Protein 6MYE (pdb70)

Structure (mmCIF, N/CA/C/O backbone):
data_6MYE
#
_entry.id   6MYE
#
_cell.length_a   67.890
_cell.length_b   67.890
_cell.length_c   44.150
_cell.angle_alpha   90.00
_cell.angle_beta   90.00
_cell.angle_gamma   90.00
#
_symmetry.space_group_name_H-M   'P 43 21 2'
#
loop_
_entity.id
_entity.type
_entity.pdbx_description
1 polymer 'Protein scribble homolog'
2 polymer 'Rho guanine nucleotide exchange factor 26, peptide'
3 non-polymer 'FORMIC ACID'
4 water water
#
loop_
_atom_site.group_PDB
_atom_site.id
_atom_site.type_symbol
_atom_site.label_atom_id
_atom_site.label_alt_id
_atom_site.label_comp_id
_atom_site.label_asym_id
_atom_site.label_entity_id
_atom_site.label_seq_id
_atom_site.pdbx_PDB_ins_code
_atom_site.Cartn_x
_atom_site.Cartn_y
_atom_site.Cartn_z
_atom_site.occupancy
_atom_site.B_iso_or_equiv
_atom_site.auth_seq_id
_atom_site.auth_comp_id
_atom_site.auth_asym_id
_atom_site.auth_atom_id
_atom_site.pdbx_PDB_model_num
ATOM 1 N N . MET A 1 3 ? 11.103 28.053 1.488 1.00 40.60 723 MET A N 1
ATOM 2 C CA . MET A 1 3 ? 9.760 28.457 1.890 1.00 37.49 723 MET A CA 1
ATOM 3 C C . MET A 1 3 ? 8.776 28.393 0.729 1.00 30.59 723 MET A C 1
ATOM 4 O O . MET A 1 3 ? 9.170 28.414 -0.439 1.00 26.50 723 MET A O 1
ATOM 9 N N . GLY A 1 4 ? 7.495 28.326 1.066 1.00 29.44 724 GLY A N 1
ATOM 10 C CA . GLY A 1 4 ? 6.470 28.199 0.052 1.00 23.48 724 GLY A CA 1
ATOM 11 C C . GLY A 1 4 ? 5.110 28.013 0.680 1.00 23.37 724 GLY A C 1
ATOM 12 O O . GLY A 1 4 ? 4.906 28.306 1.859 1.00 26.23 724 GLY A O 1
ATOM 13 N N . GLU A 1 5 ? 4.174 27.519 -0.126 1.00 21.16 725 GLU A N 1
ATOM 14 C CA . GLU A 1 5 ? 2.801 27.343 0.320 1.00 22.28 725 GLU A CA 1
ATOM 15 C C . GLU A 1 5 ? 2.199 26.151 -0.404 1.00 16.68 725 GLU A C 1
ATOM 16 O O . GLU A 1 5 ? 2.571 25.845 -1.537 1.00 16.16 725 GLU A O 1
ATOM 22 N N A GLU A 1 6 ? 1.244 25.507 0.254 0.55 16.69 726 GLU A N 1
ATOM 23 N N B GLU A 1 6 ? 1.264 25.477 0.262 0.45 16.72 726 GLU A N 1
ATOM 24 C CA A GLU A 1 6 ? 0.459 24.441 -0.341 0.55 15.27 726 GLU A CA 1
ATOM 25 C CA B GLU A 1 6 ? 0.475 24.427 -0.364 0.45 15.35 726 GLU A CA 1
ATOM 26 C C A GLU A 1 6 ? -0.864 25.021 -0.820 0.55 14.37 726 GLU A C 1
ATOM 27 C C B GLU A 1 6 ? -0.851 25.016 -0.823 0.45 14.37 726 GLU A C 1
ATOM 28 O O A GLU A 1 6 ? -1.471 25.849 -0.135 0.55 16.76 726 GLU A O 1
ATOM 29 O O B GLU A 1 6 ? -1.446 25.846 -0.130 0.45 16.14 726 GLU A O 1
ATOM 40 N N . LEU A 1 7 ? -1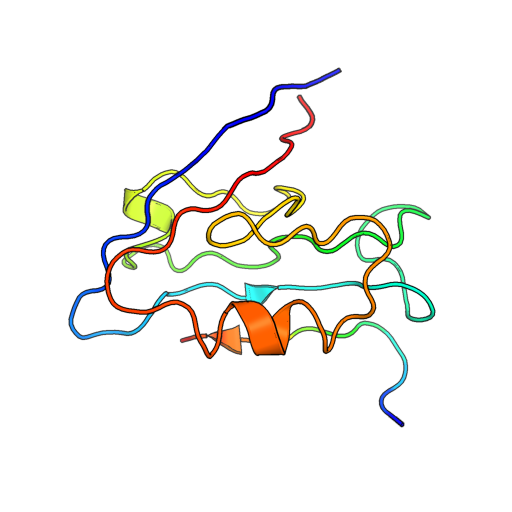.297 24.603 -2.003 1.00 13.21 727 LEU A N 1
ATOM 41 C CA . LEU A 1 7 ? -2.575 25.026 -2.550 1.00 12.88 727 LEU A CA 1
ATOM 42 C C . LEU A 1 7 ? -3.259 23.789 -3.092 1.00 12.14 727 LEU A C 1
ATOM 43 O O . LEU A 1 7 ? -2.599 22.883 -3.610 1.00 12.08 727 LEU A O 1
ATOM 48 N N . THR A 1 8 ? -4.579 23.744 -2.98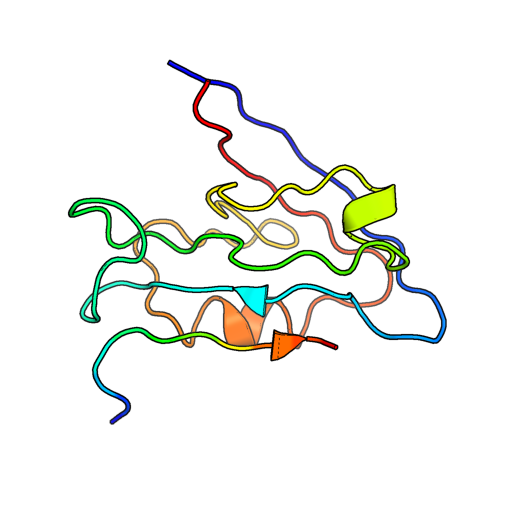7 1.00 12.29 728 THR A N 1
ATOM 49 C CA . THR A 1 8 ? -5.343 22.729 -3.696 1.00 13.13 728 THR A CA 1
ATOM 50 C C . THR A 1 8 ? -6.188 23.443 -4.742 1.00 11.37 728 THR A C 1
ATOM 51 O O . THR A 1 8 ? -7.058 24.248 -4.394 1.00 16.77 728 THR A O 1
ATOM 55 N N A LEU A 1 9 ? -5.873 23.209 -6.017 0.58 11.68 729 LEU A N 1
ATOM 56 N N B LEU A 1 9 ? -5.960 23.127 -6.012 0.42 10.95 729 LEU A N 1
ATOM 57 C CA A LEU A 1 9 ? -6.563 23.807 -7.151 0.58 11.35 729 LEU A CA 1
ATOM 58 C CA B LEU A 1 9 ? -6.610 23.817 -7.114 0.42 11.87 729 LEU A CA 1
ATOM 59 C C A LEU A 1 9 ? -7.579 22.815 -7.699 0.58 10.72 729 LEU A C 1
ATOM 60 C C B LEU A 1 9 ? -7.488 22.857 -7.898 0.42 10.19 729 LEU A C 1
ATOM 61 O O A LEU A 1 9 ? -7.386 21.597 -7.616 0.58 10.10 729 LEU A O 1
ATOM 62 O O B LEU A 1 9 ? -7.101 21.712 -8.166 0.42 9.84 729 LEU A O 1
ATOM 71 N N . THR A 1 10 ? -8.662 23.339 -8.274 1.00 10.86 730 THR A N 1
ATOM 72 C CA . THR A 1 10 ? -9.705 22.505 -8.860 1.00 11.54 730 THR A CA 1
ATOM 73 C C . THR A 1 10 ? -9.822 22.837 -10.341 1.00 10.47 730 THR A C 1
ATOM 74 O O . THR A 1 10 ? -10.333 23.903 -10.709 1.00 11.47 730 THR A O 1
ATOM 78 N N . ILE A 1 11 ? -9.361 21.924 -11.186 1.00 10.07 731 ILE A N 1
ATOM 79 C CA . ILE A 1 11 ? -9.375 22.115 -12.629 1.00 10.04 731 ILE A CA 1
ATOM 80 C C . ILE A 1 11 ? -10.725 21.656 -13.161 1.00 10.66 731 ILE A C 1
ATOM 81 O O . ILE A 1 11 ? -11.101 20.483 -13.022 1.00 11.35 731 ILE A O 1
ATOM 86 N N . LEU A 1 12 ? -11.459 22.571 -13.783 1.00 11.20 732 LEU A N 1
ATOM 87 C CA . LEU A 1 12 ? -12.780 22.276 -14.339 1.00 12.01 732 LEU A CA 1
ATOM 88 C C . LEU A 1 12 ? -12.587 22.031 -15.833 1.00 12.19 732 LEU A C 1
ATOM 89 O O . LEU A 1 12 ? -12.456 22.974 -16.618 1.00 14.09 732 LEU A O 1
ATOM 94 N N A ARG A 1 13 ? -12.522 20.772 -16.251 0.61 12.44 733 ARG A N 1
ATOM 95 N N B ARG A 1 13 ? -12.615 20.748 -16.203 0.39 12.79 733 ARG A N 1
ATOM 96 C CA A ARG A 1 13 ? -12.219 20.517 -17.657 0.61 14.42 733 ARG A CA 1
ATOM 97 C CA B ARG A 1 13 ? -12.392 20.321 -17.575 0.39 12.54 733 ARG A CA 1
ATOM 98 C C A ARG A 1 13 ? -13.319 21.072 -18.562 0.61 14.05 733 ARG A C 1
ATOM 99 C C B ARG A 1 13 ? -13.364 21.013 -18.516 0.39 14.28 733 ARG A C 1
ATOM 100 O O A ARG A 1 13 ? -14.500 21.032 -18.221 0.61 14.30 733 ARG A O 1
ATOM 101 O O B ARG A 1 13 ? -14.557 21.128 -18.229 0.39 14.85 733 ARG A O 1
ATOM 116 N N A GLN A 1 14 ? -12.927 21.614 -19.718 0.61 13.92 734 GLN A N 1
ATOM 117 N N B GLN A 1 14 ? -12.845 21.482 -19.638 0.39 15.55 734 GLN A N 1
ATOM 118 C CA A GLN A 1 14 ? -13.898 22.041 -20.723 0.61 19.86 734 GLN A CA 1
ATOM 119 C CA B GLN A 1 14 ? -13.661 21.985 -20.729 0.39 15.05 734 GLN A CA 1
ATOM 120 C C A GLN A 1 14 ? -13.802 21.128 -21.941 0.61 15.87 734 GLN A C 1
ATOM 121 C C B GLN A 1 14 ? -13.376 21.124 -21.954 0.39 15.56 734 GLN A C 1
ATOM 122 O O A GLN A 1 14 ? -13.751 19.906 -21.785 0.61 15.71 734 GLN A O 1
ATOM 123 O O B GLN A 1 14 ? -12.668 20.115 -21.874 0.39 18.72 734 GLN A O 1
ATOM 134 N N A THR A 1 15 ? -13.767 21.687 -23.148 0.61 16.77 735 THR A N 1
ATOM 135 N N B THR A 1 15 ? -13.913 21.532 -23.096 0.39 16.83 735 THR A N 1
ATOM 136 C CA A THR A 1 15 ? -13.729 20.881 -24.363 0.61 17.65 735 THR A CA 1
ATOM 137 C CA B THR A 1 15 ? -13.558 20.862 -24.337 0.39 19.72 735 THR A CA 1
ATOM 138 C C A THR A 1 15 ? -12.338 20.767 -24.968 0.61 20.13 735 THR A C 1
ATOM 139 C C B THR A 1 15 ? -12.061 21.015 -24.565 0.39 19.29 735 THR A C 1
ATOM 140 O O A THR A 1 15 ? -12.199 20.221 -26.068 0.61 21.95 735 THR A O 1
ATOM 141 O O B THR A 1 15 ? -11.508 22.108 -24.417 0.39 20.95 735 THR A O 1
ATOM 148 N N A GLY A 1 16 ? -11.308 21.261 -24.284 0.61 16.66 736 GLY A N 1
ATOM 149 N N B GLY A 1 16 ? -11.396 19.908 -24.874 0.39 19.96 736 GLY A N 1
ATOM 150 C CA A GLY A 1 16 ? -9.987 21.280 -24.878 0.61 17.77 736 GLY A CA 1
ATOM 151 C CA B GLY A 1 16 ? -9.994 19.947 -25.231 0.39 20.14 736 GLY A CA 1
ATOM 152 C C A GLY A 1 16 ? -8.935 20.591 -24.038 0.61 19.67 736 GLY A C 1
ATOM 153 C C B GLY A 1 16 ? -8.993 19.555 -24.163 0.39 20.58 736 GLY A C 1
ATOM 154 O O A GLY A 1 16 ? -7.752 20.920 -24.138 0.61 16.97 736 GLY A O 1
ATOM 155 O O B GLY A 1 16 ? -7.790 19.688 -24.404 0.39 19.76 736 GLY A O 1
ATOM 156 N N A GLY A 1 17 ? -9.348 19.636 -23.207 0.61 17.85 737 GLY A N 1
ATOM 157 N N B GLY A 1 17 ? -9.435 19.092 -22.998 0.39 21.57 737 GLY A N 1
ATOM 158 C CA A GLY A 1 17 ? -8.412 18.909 -22.374 0.61 17.51 737 GLY A CA 1
ATOM 159 C CA B GLY A 1 17 ? -8.526 18.491 -22.035 0.39 18.61 737 GLY A CA 1
ATOM 160 C C A GLY A 1 17 ? -7.967 19.704 -21.158 0.61 15.56 737 GLY A C 1
ATOM 161 C C B GLY A 1 17 ? -8.096 19.423 -20.916 0.39 17.00 737 GLY A C 1
ATOM 162 O O A GLY A 1 17 ? -8.351 20.851 -20.943 0.61 15.74 737 GLY A O 1
ATOM 163 O O B GLY A 1 17 ? -8.655 20.500 -20.694 0.39 17.05 737 GLY A O 1
ATOM 164 N N A LEU A 1 18 ? -7.123 19.062 -20.348 0.61 13.26 738 LEU A N 1
ATOM 165 N N B LEU A 1 18 ? -7.061 18.980 -20.194 0.39 14.44 738 LEU A N 1
ATOM 166 C CA A LEU A 1 18 ? -6.664 19.667 -19.096 0.61 13.05 738 LEU A CA 1
ATOM 167 C CA B LEU A 1 18 ? -6.607 19.666 -18.988 0.39 12.05 738 LEU A CA 1
ATOM 168 C C A LEU A 1 18 ? -5.711 20.833 -19.327 0.61 11.03 738 LEU A C 1
ATOM 169 C C B LEU A 1 18 ? -5.632 20.803 -19.259 0.39 10.84 738 LEU A C 1
ATOM 170 O O A LEU A 1 18 ? -5.691 21.785 -18.537 0.61 12.90 738 LEU A O 1
ATOM 171 O O B LEU A 1 18 ? -5.535 21.721 -18.436 0.39 9.45 738 LEU A O 1
ATOM 180 N N . GLY A 1 19 ? -4.901 20.762 -20.375 1.00 10.70 739 GLY A N 1
ATOM 181 C CA . GLY A 1 19 ? -3.938 21.812 -20.662 1.00 11.50 739 GLY A CA 1
ATOM 182 C C . GLY A 1 19 ? -2.762 21.896 -19.707 1.00 10.05 739 GLY A C 1
ATOM 183 O O . GLY A 1 19 ? -2.410 22.991 -19.248 1.00 10.16 739 GLY A O 1
ATOM 184 N N A ILE A 1 20 ? -2.179 20.751 -19.342 0.51 8.58 740 ILE A N 1
ATOM 185 N N B ILE A 1 20 ? -2.077 20.771 -19.498 0.49 11.84 740 ILE A N 1
ATOM 186 C CA A ILE A 1 20 ? -0.963 20.724 -18.539 0.51 8.53 740 ILE A CA 1
ATOM 187 C CA B ILE A 1 20 ? -1.059 20.663 -18.454 0.49 9.41 740 ILE A CA 1
ATOM 188 C C A ILE A 1 20 ? -0.024 19.665 -19.072 0.51 7.89 740 ILE A C 1
ATOM 189 C C B ILE A 1 20 ? -0.090 19.540 -18.825 0.49 7.85 740 ILE A C 1
ATOM 190 O O A ILE A 1 20 ? -0.410 18.765 -19.822 0.51 8.12 740 ILE A O 1
ATOM 191 O O B ILE A 1 20 ? -0.509 18.487 -19.313 0.49 7.95 740 ILE A O 1
ATOM 200 N N . SER A 1 21 ? 1.215 19.772 -18.620 1.00 8.53 741 SER A N 1
ATOM 201 C CA . SER A 1 21 ? 2.199 18.709 -18.720 1.00 8.40 741 SER A CA 1
ATOM 202 C C . SER A 1 21 ? 2.824 18.504 -17.353 1.00 8.16 741 SER A C 1
ATOM 203 O O . SER A 1 21 ? 2.992 19.459 -16.584 1.00 8.67 741 SER A O 1
ATOM 206 N N . ILE A 1 22 ? 3.189 17.256 -17.073 1.00 8.50 742 ILE A N 1
ATOM 207 C CA . ILE A 1 22 ? 3.871 16.914 -15.833 1.00 10.10 742 ILE A CA 1
ATOM 208 C C . ILE A 1 22 ? 5.241 16.323 -16.142 1.00 8.89 742 ILE A C 1
ATOM 209 O O . ILE A 1 22 ? 5.446 15.680 -17.178 1.00 9.22 742 ILE A O 1
ATOM 214 N N . ALA A 1 23 ? 6.175 16.530 -15.216 1.00 8.62 743 ALA A N 1
ATOM 215 C CA . ALA A 1 23 ? 7.559 16.113 -15.391 1.00 9.88 743 ALA A CA 1
ATOM 216 C C . ALA A 1 23 ? 8.096 15.505 -14.103 1.00 11.32 743 ALA A C 1
ATOM 217 O O . ALA A 1 23 ? 7.630 15.817 -13.001 1.00 13.19 743 ALA A O 1
ATOM 219 N N . GLY A 1 24 ? 9.092 14.631 -14.242 1.00 10.32 744 GLY A N 1
ATOM 220 C CA . GLY A 1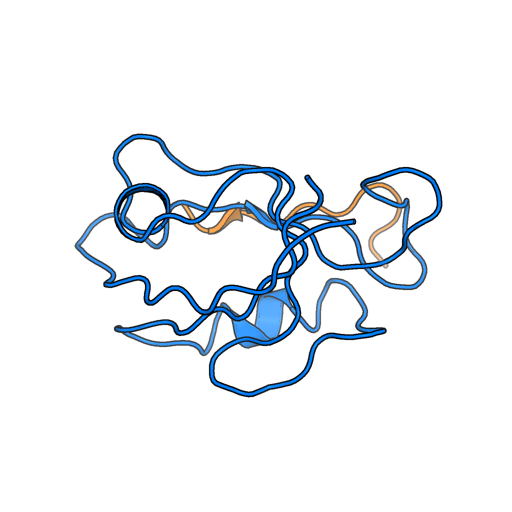 24 ? 9.814 14.129 -13.085 1.00 10.91 744 GLY A CA 1
ATOM 221 C C . GLY A 1 24 ? 9.302 12.791 -12.608 1.00 13.12 744 GLY A C 1
ATOM 222 O O . GLY A 1 24 ? 8.446 12.156 -13.223 1.00 14.52 744 GLY A O 1
ATOM 223 N N . GLY A 1 25 ? 9.859 12.346 -11.495 1.00 13.33 745 GLY A N 1
ATOM 224 C CA . GLY A 1 25 ? 9.470 11.087 -10.891 1.00 14.62 745 GLY A CA 1
ATOM 225 C C . GLY A 1 25 ? 10.670 10.334 -10.348 1.00 13.76 745 GLY A C 1
ATOM 226 O O . GLY A 1 25 ? 11.806 10.480 -10.812 1.00 13.81 745 GLY A O 1
ATOM 227 N N . LYS A 1 26 ? 10.405 9.492 -9.351 1.00 14.00 746 LYS A N 1
ATOM 228 C CA . LYS A 1 26 ? 11.453 8.707 -8.713 1.00 14.79 746 LYS A CA 1
ATOM 229 C C . LYS A 1 26 ? 12.195 7.870 -9.741 1.00 13.40 746 LYS A C 1
ATOM 230 O O . LYS A 1 26 ? 11.583 7.187 -10.566 1.00 16.63 746 LYS A O 1
ATOM 236 N N . GLY A 1 27 ? 13.521 7.935 -9.703 1.00 13.25 747 GLY A N 1
ATOM 237 C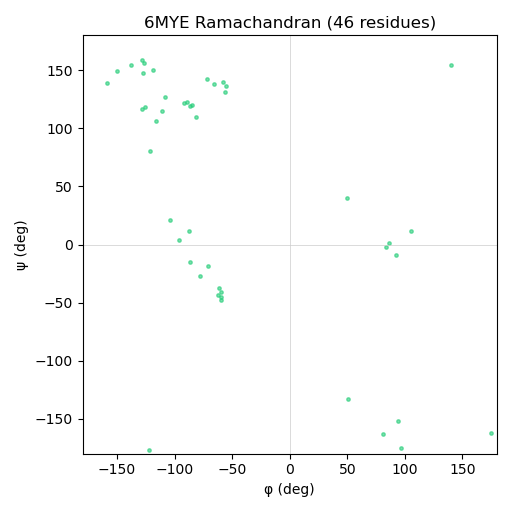 CA . GLY A 1 27 ? 14.335 7.097 -10.552 1.00 14.92 747 GLY A CA 1
ATOM 238 C C . GLY A 1 27 ? 14.612 7.626 -11.942 1.00 12.62 747 GLY A C 1
ATOM 239 O O . GLY A 1 27 ? 15.290 6.939 -12.715 1.00 15.80 747 GLY A O 1
ATOM 240 N N . SER A 1 28 ? 14.132 8.812 -12.291 1.00 12.14 748 SER A N 1
ATOM 241 C CA . SER A 1 28 ? 14.386 9.402 -13.597 1.00 11.14 748 SER A CA 1
ATOM 242 C C . SER A 1 28 ? 15.061 10.763 -13.398 1.00 10.83 748 SER A C 1
ATOM 243 O O . SER A 1 28 ? 15.408 11.145 -12.275 1.00 12.46 748 SER A O 1
ATOM 246 N N . THR A 1 29 ? 15.308 11.475 -14.490 1.00 10.27 749 THR A N 1
ATOM 247 C CA . THR A 1 29 ? 16.028 12.745 -14.377 1.00 10.41 749 THR A CA 1
ATOM 248 C C . THR A 1 29 ? 15.186 13.740 -13.589 1.00 10.12 749 THR A C 1
ATOM 249 O O . THR A 1 29 ? 14.021 13.980 -13.938 1.00 9.93 749 THR A O 1
ATOM 253 N N A PRO A 1 30 ? 15.730 14.355 -12.541 0.59 10.70 750 PRO A N 1
ATOM 254 N N B PRO A 1 30 ? 15.727 14.336 -12.524 0.41 10.71 750 PRO A N 1
ATOM 255 C CA A PRO A 1 30 ? 14.948 15.347 -11.791 0.59 11.01 750 PRO A CA 1
ATOM 256 C CA B PRO A 1 30 ? 14.966 15.354 -11.789 0.41 11.05 750 PRO A CA 1
ATOM 257 C C A PRO A 1 30 ? 14.606 16.571 -12.632 0.59 11.16 750 PRO A C 1
ATOM 258 C C B PRO A 1 30 ? 14.601 16.539 -12.671 0.41 10.11 750 PRO A C 1
ATOM 259 O O A PRO A 1 30 ? 15.444 17.115 -13.351 0.59 10.39 750 PRO A O 1
ATOM 260 O O B PRO A 1 30 ? 15.401 17.014 -13.478 0.41 13.39 750 PRO A O 1
ATOM 267 N N A TYR A 1 31 ? 13.354 17.014 -12.513 0.59 9.61 751 TYR A N 1
ATOM 268 N N B TYR A 1 31 ? 13.376 17.024 -12.495 0.41 9.97 751 TYR A N 1
ATOM 269 C CA A TYR A 1 31 ? 12.918 18.242 -13.174 0.59 10.56 751 TYR A CA 1
ATOM 270 C CA B TYR A 1 31 ? 12.930 18.219 -13.199 0.41 10.69 751 TYR A CA 1
ATOM 271 C C A TYR A 1 31 ? 13.622 19.462 -12.603 0.59 10.93 751 TYR A C 1
ATOM 272 C C B TYR A 1 31 ? 13.464 19.505 -12.574 0.41 10.79 751 TYR A C 1
ATOM 273 O O A TYR A 1 31 ? 13.947 20.406 -13.334 0.59 10.79 751 TYR A O 1
ATOM 274 O O B TYR A 1 31 ? 13.564 20.524 -13.270 0.41 10.47 751 TYR A O 1
ATOM 291 N N . LYS A 1 32 ? 13.837 19.466 -11.294 1.00 12.62 752 LYS A N 1
ATOM 292 C CA . LYS A 1 32 ? 14.274 20.646 -10.565 1.00 17.28 752 LYS A CA 1
ATOM 293 C C . LYS A 1 32 ? 15.325 20.181 -9.574 1.00 18.11 752 LYS A C 1
ATOM 294 O O . LYS A 1 32 ? 15.059 19.288 -8.764 1.00 18.74 752 LYS A O 1
ATOM 300 N N . GLY A 1 33 ? 16.508 20.776 -9.646 1.00 18.32 753 GLY A N 1
ATOM 301 C CA . GLY A 1 33 ? 17.587 20.400 -8.745 1.00 22.34 753 GLY A CA 1
ATOM 302 C C . GLY A 1 33 ? 17.803 18.900 -8.721 1.00 19.77 753 GLY A C 1
ATOM 303 O O . GLY A 1 33 ? 17.857 18.238 -9.764 1.00 22.56 753 GLY A O 1
ATOM 304 N N . ASP A 1 34 ? 17.914 18.346 -7.515 1.00 19.03 754 ASP A N 1
ATOM 305 C CA . ASP A 1 34 ? 17.949 16.904 -7.311 1.00 17.36 754 ASP A CA 1
ATOM 306 C C . ASP A 1 34 ? 16.633 16.372 -6.770 1.00 18.53 754 ASP A C 1
ATOM 307 O O . ASP A 1 34 ? 16.597 15.289 -6.178 1.00 20.16 754 ASP A O 1
ATOM 312 N N . ASP A 1 35 ? 15.555 17.120 -6.952 1.00 15.75 755 ASP A N 1
ATOM 313 C CA . ASP A 1 35 ? 14.251 16.723 -6.445 1.00 14.21 755 ASP A CA 1
ATOM 314 C C . ASP A 1 35 ? 13.589 15.795 -7.455 1.00 14.69 755 ASP A C 1
ATOM 315 O O . ASP A 1 35 ? 13.365 16.185 -8.603 1.00 13.46 755 ASP A O 1
ATOM 320 N N . GLU A 1 36 ? 13.275 14.573 -7.023 1.00 15.89 756 GLU A N 1
ATOM 321 C CA . GLU A 1 36 ? 12.658 13.565 -7.869 1.00 16.01 756 GLU A CA 1
ATOM 322 C C . GLU A 1 36 ? 11.141 13.653 -7.884 1.00 15.08 756 GLU A C 1
ATOM 323 O O . GLU A 1 36 ? 10.491 12.734 -8.387 1.00 15.99 756 GLU A O 1
ATOM 329 N N . GLY A 1 37 ? 10.565 14.728 -7.358 1.00 13.85 757 GLY A N 1
ATOM 330 C CA . GLY A 1 37 ? 9.125 14.851 -7.316 1.00 14.90 757 GLY A CA 1
ATOM 331 C C . GLY A 1 37 ? 8.525 15.036 -8.697 1.00 12.21 757 GLY A C 1
ATOM 332 O O . GLY A 1 37 ? 9.215 15.169 -9.707 1.00 12.11 757 GLY A O 1
ATOM 333 N N A ILE A 1 38 ? 7.194 14.930 -8.706 0.62 12.00 758 I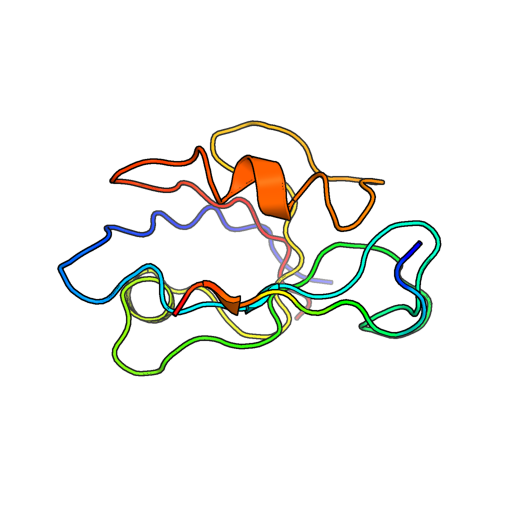LE A N 1
ATOM 334 N N B ILE A 1 38 ? 7.207 15.138 -8.753 0.38 11.03 758 ILE A N 1
ATOM 335 C CA A ILE A 1 38 ? 6.374 15.236 -9.866 0.62 10.00 758 ILE A CA 1
ATOM 336 C CA B ILE A 1 38 ? 6.531 15.339 -10.031 0.38 10.21 758 ILE A CA 1
ATOM 337 C C A ILE A 1 38 ? 6.129 16.733 -9.854 0.62 9.18 758 ILE A C 1
ATOM 338 C C B ILE A 1 38 ? 6.007 16.769 -10.100 0.38 8.46 758 ILE A C 1
ATOM 339 O O A ILE A 1 38 ? 5.706 17.292 -8.831 0.62 8.89 758 ILE A O 1
ATOM 340 O O B ILE A 1 38 ? 5.269 17.211 -9.211 0.38 8.42 758 ILE A O 1
ATOM 349 N N A PHE A 1 39 ? 6.359 17.376 -10.993 0.62 8.82 759 PHE A N 1
ATOM 350 N N B PHE A 1 39 ? 6.381 17.489 -11.157 0.38 8.10 759 PHE A N 1
ATOM 351 C CA A PHE A 1 39 ? 6.176 18.810 -11.122 0.62 10.08 759 PHE A CA 1
ATOM 352 C CA B PHE A 1 39 ? 6.135 18.919 -11.251 0.38 7.88 759 PHE A CA 1
ATOM 353 C C A PHE A 1 39 ? 5.307 19.122 -12.324 0.62 7.49 759 PHE A C 1
ATOM 354 C C B PHE A 1 39 ? 5.284 19.252 -12.467 0.38 9.80 759 PHE A C 1
ATOM 355 O O A PHE A 1 39 ? 5.173 18.321 -13.249 0.62 8.53 759 PHE A O 1
ATOM 356 O O B PHE A 1 39 ? 5.383 18.613 -13.518 0.38 7.40 759 PHE A O 1
ATOM 371 N N A ILE A 1 40 ? 4.716 20.314 -12.289 0.62 8.79 760 ILE A N 1
ATOM 372 N N B ILE A 1 40 ? 4.455 20.282 -12.318 0.38 7.55 760 ILE A N 1
ATOM 373 C CA A ILE A 1 40 ? 3.967 20.844 -13.417 0.62 8.07 760 ILE A CA 1
ATOM 374 C CA B ILE A 1 40 ? 3.864 20.911 -13.488 0.38 7.76 760 ILE A CA 1
ATOM 375 C C A ILE A 1 40 ? 4.962 21.577 -14.309 0.62 7.99 760 ILE A C 1
ATOM 376 C C B ILE A 1 40 ? 4.997 21.530 -14.290 0.38 8.15 760 ILE A C 1
ATOM 377 O O A ILE A 1 40 ? 5.535 22.591 -13.909 0.62 8.84 760 ILE A O 1
ATOM 378 O O B ILE A 1 40 ? 5.731 22.387 -13.790 0.38 9.48 760 ILE A O 1
ATOM 387 N N . SER A 1 41 ? 5.169 21.073 -15.524 1.00 8.57 761 SER A N 1
ATOM 388 C CA . SER A 1 41 ? 6.183 21.633 -16.406 1.00 8.68 761 SER A CA 1
ATOM 389 C C . SER A 1 41 ? 5.615 22.531 -17.490 1.00 8.55 761 SER A C 1
ATOM 390 O O . SER A 1 41 ? 6.386 23.250 -18.135 1.00 10.45 761 SER A O 1
ATOM 393 N N . ARG A 1 42 ? 4.296 22.541 -17.678 1.00 8.89 762 ARG A N 1
ATOM 394 C CA . ARG A 1 42 ? 3.676 23.356 -18.709 1.00 9.71 762 ARG A CA 1
ATOM 395 C C . ARG A 1 42 ? 2.222 23.554 -18.324 1.00 8.88 762 ARG A C 1
ATOM 396 O O . ARG A 1 42 ? 1.584 22.621 -17.844 1.00 8.38 762 ARG A O 1
ATOM 404 N N . VAL A 1 43 ? 1.718 24.765 -18.526 1.00 9.42 763 VAL A N 1
ATOM 405 C CA . VAL A 1 43 ? 0.309 25.088 -18.327 1.00 9.22 763 VAL A CA 1
ATOM 406 C C . VAL A 1 43 ? -0.142 25.864 -19.540 1.00 10.49 763 VAL A C 1
ATOM 407 O O . VAL A 1 43 ? 0.361 26.961 -19.791 1.00 11.92 763 VAL A O 1
ATOM 411 N N A SER A 1 44 ? -1.080 25.300 -20.300 0.20 11.07 764 SER A N 1
ATOM 412 N N B SER A 1 44 ? -1.091 25.319 -20.295 0.43 10.49 764 SER A N 1
ATOM 413 N N C SER A 1 44 ? -1.084 25.305 -20.297 0.37 10.75 764 SER A N 1
ATOM 414 C CA A SER A 1 44 ? -1.657 26.016 -21.429 0.20 13.47 764 SER A CA 1
ATOM 415 C CA B SER A 1 44 ? -1.574 26.028 -21.471 0.43 13.78 764 SER A CA 1
ATOM 416 C CA C SER A 1 44 ? -1.642 26.017 -21.438 0.37 13.65 764 SER A CA 1
ATOM 417 C C A SER A 1 44 ? -2.247 27.333 -20.947 0.20 13.05 764 SER A C 1
ATOM 418 C C B SER A 1 44 ? -2.316 27.295 -21.053 0.43 13.12 764 SER A C 1
ATOM 419 C C C SER A 1 44 ? -2.271 27.323 -20.974 0.37 12.90 764 SER A C 1
ATOM 420 O O A SER A 1 44 ? -2.972 27.369 -19.950 0.20 12.94 764 SER A O 1
ATOM 421 O O B SER A 1 44 ? -3.224 27.253 -20.218 0.43 11.62 764 SER A O 1
ATOM 422 O O C SER A 1 44 ? -3.052 27.341 -20.020 0.37 13.09 764 SER A O 1
ATOM 429 N N . GLU A 1 45 ? -1.928 28.421 -21.651 1.00 14.17 765 GLU A N 1
ATOM 430 C CA . GLU A 1 45 ? -2.429 29.723 -21.224 1.00 16.52 765 GLU A CA 1
ATOM 431 C C . GLU A 1 45 ? -3.954 29.816 -21.279 1.00 15.70 765 GLU A C 1
ATOM 432 O O . GLU A 1 45 ? -4.570 30.463 -20.420 1.00 19.62 765 GLU A O 1
ATOM 438 N N . GLU A 1 46 ? -4.579 29.190 -22.271 1.00 15.98 766 GLU A N 1
ATOM 439 C CA . GLU A 1 46 ? -6.019 29.275 -22.448 1.00 22.19 766 GLU A CA 1
ATOM 440 C C . GLU A 1 46 ? -6.756 28.104 -21.825 1.00 18.78 766 GLU A C 1
ATOM 441 O O . GLU A 1 46 ? -7.979 28.011 -21.971 1.00 21.21 766 GLU A O 1
ATOM 447 N N . GLY A 1 47 ? -6.052 27.203 -21.149 1.00 15.24 767 GLY A N 1
ATOM 448 C CA . GLY A 1 47 ? -6.659 25.992 -20.664 1.00 14.83 767 GLY A CA 1
ATOM 449 C C . GLY A 1 47 ? -7.210 26.089 -19.259 1.00 13.37 767 GLY A C 1
ATOM 450 O O . GLY A 1 47 ? -7.046 27.090 -18.553 1.00 13.24 767 GLY A O 1
ATOM 451 N N A PRO A 1 48 ? -7.863 25.014 -18.810 0.77 12.07 768 PRO A N 1
ATOM 452 N N B PRO A 1 48 ? -7.888 25.019 -18.834 0.23 12.55 768 PRO A N 1
ATOM 453 C CA A PRO A 1 48 ? -8.539 25.065 -17.505 0.77 11.29 768 PRO A CA 1
ATOM 454 C CA B PRO A 1 48 ? -8.545 25.043 -17.520 0.23 11.83 768 PRO A CA 1
ATOM 455 C C A PRO A 1 48 ? -7.594 24.972 -16.322 0.77 10.65 768 PRO A C 1
ATOM 456 C C B PRO A 1 48 ? -7.576 25.039 -16.355 0.23 11.21 768 PRO A C 1
ATOM 457 O O A PRO A 1 48 ? -7.953 25.431 -15.227 0.77 11.10 768 PRO A O 1
ATOM 458 O O B PRO A 1 48 ? -7.907 25.600 -15.302 0.23 10.55 768 PRO A O 1
ATOM 465 N N . ALA A 1 49 ? -6.397 24.425 -16.500 1.00 10.25 769 ALA A N 1
ATOM 466 C CA . ALA A 1 49 ? -5.450 24.427 -15.397 1.00 9.92 769 ALA A CA 1
ATOM 467 C C . ALA A 1 49 ? -4.961 25.837 -15.105 1.00 10.89 769 ALA A C 1
ATOM 468 O O . ALA A 1 49 ? -4.868 26.236 -13.938 1.00 11.03 769 ALA A O 1
ATOM 470 N N . ALA A 1 50 ? -4.685 26.620 -16.149 1.00 10.62 770 ALA A N 1
ATOM 471 C CA . ALA A 1 50 ? -4.330 28.018 -15.934 1.00 11.78 770 ALA A CA 1
ATOM 472 C C . ALA A 1 50 ? -5.460 28.750 -15.231 1.00 12.26 770 ALA A C 1
ATOM 473 O O . ALA A 1 50 ? -5.236 29.521 -14.291 1.00 12.70 770 ALA A O 1
ATOM 475 N N . ARG A 1 51 ? -6.693 28.534 -15.686 1.00 11.80 771 ARG A N 1
ATOM 476 C CA . ARG A 1 51 ? -7.816 29.235 -15.084 1.00 12.23 771 ARG A CA 1
ATOM 477 C C . ARG A 1 51 ? -7.947 28.890 -13.608 1.00 11.86 771 ARG A C 1
ATOM 478 O O . ARG A 1 51 ? -8.275 29.757 -12.787 1.00 12.57 771 ARG A O 1
ATOM 486 N N . ALA A 1 52 ? -7.678 27.633 -13.251 1.00 11.09 772 ALA A N 1
ATOM 487 C CA . ALA A 1 52 ? -7.795 27.216 -11.861 1.00 10.91 772 ALA A CA 1
ATOM 488 C C . ALA A 1 52 ? -6.693 27.798 -10.991 1.00 10.95 772 ALA A C 1
ATOM 489 O O . ALA A 1 52 ? -6.850 27.857 -9.770 1.00 11.19 772 ALA A O 1
ATOM 491 N N . GLY A 1 53 ? -5.599 28.253 -11.593 1.00 10.90 773 GLY A N 1
ATOM 492 C CA . GLY A 1 53 ? -4.483 28.799 -10.849 1.00 11.45 773 GLY A CA 1
ATOM 493 C C . GLY A 1 53 ? -3.266 27.906 -10.739 1.00 10.48 773 GLY A C 1
ATOM 494 O O . GLY A 1 53 ? -2.367 28.224 -9.947 1.00 11.14 773 GLY A O 1
ATOM 495 N N . VAL A 1 54 ? -3.202 26.812 -11.501 1.00 9.80 774 VAL A N 1
ATOM 496 C CA . VAL A 1 54 ? -2.010 25.971 -11.498 1.00 9.30 774 VAL A CA 1
ATOM 497 C C . VAL A 1 54 ? -0.891 26.708 -12.220 1.00 9.51 774 VAL A C 1
ATOM 498 O O . VAL A 1 54 ? -1.124 27.383 -13.229 1.00 11.36 774 VAL A O 1
ATOM 502 N N . ARG A 1 55 ? 0.343 26.578 -11.723 1.00 9.52 775 ARG A N 1
ATOM 503 C CA . ARG A 1 55 ? 1.485 27.280 -12.294 1.00 10.28 775 ARG A CA 1
ATOM 504 C C . ARG A 1 55 ? 2.619 26.318 -12.602 1.00 9.61 775 ARG A C 1
ATOM 505 O O . ARG A 1 55 ? 2.826 25.332 -11.901 1.00 9.62 775 ARG A O 1
ATOM 513 N N . VAL A 1 56 ? 3.369 26.640 -13.657 1.00 10.57 776 VAL A N 1
ATOM 514 C CA . VAL A 1 56 ? 4.592 25.903 -13.929 1.00 9.53 776 VAL A CA 1
ATOM 515 C C . VAL A 1 56 ? 5.497 25.939 -12.705 1.00 9.70 776 VAL A C 1
ATOM 516 O O . VAL A 1 56 ? 5.652 26.975 -12.048 1.00 10.46 776 VAL A O 1
ATOM 520 N N . GLY A 1 57 ? 6.085 24.788 -12.385 1.00 9.31 777 GLY A N 1
ATOM 521 C CA . GLY A 1 57 ? 6.951 24.655 -11.245 1.00 10.69 777 GLY A CA 1
ATOM 522 C C . GLY A 1 57 ? 6.257 24.219 -9.983 1.00 9.96 777 GLY A C 1
ATOM 523 O O . GLY A 1 57 ? 6.943 23.919 -8.995 1.00 11.20 777 GLY A O 1
ATOM 524 N N . ASP A 1 58 ? 4.923 24.183 -9.976 1.00 9.53 778 ASP A N 1
ATOM 525 C CA . ASP A 1 58 ? 4.217 23.613 -8.840 1.00 9.49 778 ASP A CA 1
ATOM 526 C C . ASP A 1 58 ? 4.601 22.141 -8.714 1.00 10.20 778 ASP A C 1
ATOM 527 O O . ASP A 1 58 ? 4.727 21.431 -9.714 1.00 10.66 778 ASP A O 1
ATOM 532 N N A LYS A 1 59 ? 4.835 21.698 -7.481 0.70 9.67 779 LYS A N 1
ATOM 533 N N B LYS A 1 59 ? 4.769 21.670 -7.486 0.30 11.18 779 LYS A N 1
ATOM 534 C CA A LYS A 1 59 ? 5.133 20.299 -7.200 0.70 10.80 779 LYS A CA 1
ATOM 535 C CA B LYS A 1 59 ? 5.099 20.271 -7.242 0.30 10.17 779 LYS A CA 1
ATOM 536 C C A LYS A 1 59 ? 3.831 19.584 -6.861 0.70 9.46 779 LYS A C 1
ATOM 537 C C B LYS A 1 59 ? 3.817 19.508 -6.929 0.30 9.44 779 LYS A C 1
ATOM 538 O O A LYS A 1 59 ? 3.092 20.008 -5.968 0.70 10.36 779 LYS A O 1
ATOM 539 O O B LYS A 1 59 ? 3.093 19.860 -5.991 0.30 9.89 779 LYS A O 1
ATOM 550 N N A LEU A 1 60 ? 3.546 18.507 -7.573 0.70 9.19 780 LEU A N 1
ATOM 551 N N B LEU A 1 60 ? 3.532 18.474 -7.718 0.30 9.65 780 LEU A N 1
ATOM 552 C CA A LEU A 1 60 ? 2.260 17.835 -7.469 0.70 8.96 780 LEU A CA 1
ATOM 553 C CA B LEU A 1 60 ? 2.359 17.648 -7.465 0.30 10.75 780 LEU A CA 1
ATOM 554 C C A LEU A 1 60 ? 2.300 16.811 -6.339 0.70 9.60 780 LEU A C 1
ATOM 555 C C B LEU A 1 60 ? 2.502 16.919 -6.142 0.30 11.91 780 LEU A C 1
ATOM 556 O O A LEU A 1 60 ? 3.060 15.831 -6.408 0.70 10.91 780 LEU A O 1
ATOM 557 O O B LEU A 1 60 ? 3.501 16.236 -5.892 0.30 12.68 780 LEU A O 1
ATOM 566 N N . LEU A 1 61 ? 1.493 17.041 -5.301 1.00 10.18 781 LEU A N 1
ATOM 567 C CA . LEU A 1 61 ? 1.444 16.216 -4.105 1.00 11.43 781 LEU A CA 1
ATOM 568 C C . LEU A 1 61 ? 0.329 15.187 -4.136 1.00 11.41 781 LEU A C 1
ATOM 569 O O . LEU A 1 61 ? 0.532 14.054 -3.692 1.00 13.17 781 LEU A O 1
ATOM 574 N N . GLU A 1 62 ? -0.846 15.559 -4.637 1.00 10.87 782 GLU A N 1
ATOM 575 C CA . GLU A 1 62 ? -1.979 14.646 -4.691 1.00 11.60 782 GLU A CA 1
ATOM 576 C C . GLU A 1 62 ? -2.861 15.009 -5.876 1.00 10.47 782 GLU A C 1
ATOM 577 O O . GLU A 1 62 ? -2.974 16.184 -6.252 1.00 10.69 782 GLU A O 1
ATOM 583 N N . VAL A 1 63 ? -3.510 13.989 -6.445 1.00 10.61 783 VAL A N 1
ATOM 584 C CA . VAL A 1 63 ? -4.539 14.171 -7.465 1.00 11.01 783 VAL A CA 1
ATOM 585 C C . VAL A 1 63 ? -5.783 13.445 -6.972 1.00 11.17 783 VAL A C 1
ATOM 586 O O . VAL A 1 63 ? -5.750 12.226 -6.747 1.00 11.81 783 VAL A O 1
ATOM 590 N N . ASN A 1 64 ? -6.867 14.191 -6.762 1.00 11.35 784 ASN A N 1
ATOM 591 C CA . ASN A 1 64 ? -8.102 13.631 -6.212 1.00 12.68 784 ASN A CA 1
ATOM 592 C C . ASN A 1 64 ? -7.819 12.813 -4.958 1.00 14.33 784 ASN A C 1
ATOM 593 O O . ASN A 1 64 ? -8.377 11.734 -4.754 1.00 15.58 784 ASN A O 1
ATOM 598 N N . GLY A 1 65 ? -6.904 13.315 -4.130 1.00 14.71 785 GLY A N 1
ATOM 599 C CA . GLY A 1 65 ? -6.606 12.696 -2.855 1.00 16.85 785 GLY A CA 1
ATOM 600 C C . GLY A 1 65 ? -5.628 11.544 -2.901 1.00 16.70 785 GLY A C 1
ATOM 601 O O . GLY A 1 65 ? -5.333 10.966 -1.844 1.00 23.29 785 GLY A O 1
ATOM 602 N N . VAL A 1 66 ? -5.151 11.158 -4.076 1.00 15.17 786 VAL A N 1
ATOM 603 C CA . VAL A 1 66 ? -4.193 10.064 -4.200 1.00 15.86 786 VAL A CA 1
ATOM 604 C C . VAL A 1 66 ? -2.799 10.661 -4.088 1.00 13.86 786 VAL A C 1
ATOM 605 O O . VAL A 1 66 ? -2.435 11.556 -4.856 1.00 12.87 786 VAL A O 1
ATOM 609 N N . ALA A 1 67 ? -2.023 10.173 -3.121 1.00 15.20 787 ALA A N 1
ATOM 610 C CA . ALA A 1 67 ? -0.720 10.756 -2.833 1.00 15.46 787 ALA A CA 1
ATOM 611 C C . ALA A 1 67 ? 0.302 10.387 -3.895 1.00 15.94 787 ALA A C 1
ATOM 612 O O . ALA A 1 67 ? 0.372 9.238 -4.351 1.00 17.88 787 ALA A O 1
ATOM 614 N N A LEU A 1 68 ? 1.130 11.362 -4.258 0.52 13.69 788 LEU A N 1
ATOM 615 N N B LEU A 1 68 ? 1.091 11.386 -4.297 0.48 13.38 788 LEU A N 1
ATOM 616 C CA A LEU A 1 68 ? 2.170 11.161 -5.257 0.52 14.16 788 LEU A CA 1
ATOM 617 C CA B LEU A 1 68 ? 2.155 11.222 -5.280 0.48 14.28 788 LEU A CA 1
ATOM 618 C C A LEU A 1 68 ? 3.569 11.425 -4.717 0.52 19.20 788 LEU A C 1
ATOM 619 C C B LEU A 1 68 ? 3.523 11.547 -4.693 0.48 18.58 788 LEU A C 1
ATOM 620 O O A LEU A 1 68 ? 4.533 11.417 -5.492 0.52 21.91 788 LEU A O 1
ATOM 621 O O B LEU A 1 68 ? 4.460 11.863 -5.438 0.48 16.16 788 LEU A O 1
ATOM 630 N N A GLN A 1 69 ? 3.711 11.662 -3.417 0.52 19.45 789 GLN A N 1
ATOM 631 N N B GLN A 1 69 ? 3.647 11.500 -3.369 0.48 19.84 789 GLN A N 1
ATOM 632 C CA A GLN A 1 69 ? 5.035 11.837 -2.840 0.52 22.90 789 GLN A CA 1
ATOM 633 C CA B GLN A 1 69 ? 4.951 11.612 -2.736 0.48 23.56 789 GLN A CA 1
ATOM 634 C C A GLN A 1 69 ? 5.826 10.539 -2.963 0.52 23.99 789 GLN A C 1
ATOM 635 C C B GLN A 1 69 ? 5.785 10.395 -3.097 0.48 23.88 789 GLN A C 1
ATOM 636 O O A GLN A 1 69 ? 5.374 9.478 -2.524 0.52 25.40 789 GLN A O 1
ATOM 637 O O B GLN A 1 69 ? 5.331 9.255 -2.955 0.48 23.70 789 GLN A O 1
ATOM 648 N N . GLY A 1 70 ? 7.003 10.632 -3.580 1.00 27.28 790 GLY A N 1
ATOM 649 C CA . GLY A 1 70 ? 7.852 9.499 -3.881 1.00 30.72 790 GLY A CA 1
ATOM 650 C C . GLY A 1 70 ? 7.429 8.680 -5.079 1.00 24.03 790 GLY A C 1
ATOM 651 O O . GLY A 1 70 ? 7.973 7.594 -5.289 1.00 25.32 790 GLY A O 1
ATOM 652 N N . ALA A 1 71 ? 6.491 9.169 -5.883 1.00 21.10 791 ALA A N 1
ATOM 653 C CA . ALA A 1 71 ? 5.957 8.378 -6.980 1.00 18.33 791 ALA A CA 1
ATOM 654 C C . ALA A 1 71 ? 6.909 8.342 -8.168 1.00 14.69 791 ALA A C 1
ATOM 655 O O . ALA A 1 71 ? 7.683 9.274 -8.409 1.00 15.18 791 ALA A O 1
ATOM 657 N N A GLU A 1 72 ? 6.838 7.248 -8.918 0.61 15.11 792 GLU A N 1
ATOM 658 N N B GLU A 1 72 ? 6.842 7.246 -8.913 0.39 15.29 792 GLU A N 1
ATOM 659 C CA A GLU A 1 72 ? 7.428 7.206 -10.243 0.61 15.48 792 GLU A CA 1
ATOM 660 C CA B GLU A 1 72 ? 7.433 7.222 -10.237 0.39 15.39 792 GLU A CA 1
ATOM 661 C C A GLU A 1 72 ? 6.522 7.950 -11.217 0.61 13.06 792 GLU A C 1
ATOM 662 C C B GLU A 1 72 ? 6.532 7.986 -11.201 0.39 13.35 792 GLU A C 1
ATOM 663 O O A GLU A 1 72 ? 5.315 8.093 -10.989 0.61 13.25 792 GLU A O 1
ATOM 664 O O B GLU A 1 72 ? 5.339 8.185 -10.946 0.39 13.51 792 GLU A O 1
ATOM 675 N N . HIS A 1 73 ? 7.125 8.421 -12.316 1.00 14.48 793 HIS A N 1
ATOM 676 C CA . HIS A 1 73 ? 6.405 9.231 -13.298 1.00 12.71 793 HIS A CA 1
ATOM 677 C C . HIS A 1 73 ? 5.067 8.615 -13.694 1.00 12.74 793 HIS A C 1
ATOM 678 O O . HIS A 1 73 ? 4.030 9.291 -13.686 1.00 12.04 793 HIS A O 1
ATOM 685 N N . HIS A 1 74 ? 5.066 7.329 -14.031 1.00 13.77 794 HIS A N 1
ATOM 686 C CA . HIS A 1 74 ? 3.850 6.713 -14.548 1.00 15.24 794 HIS A CA 1
ATOM 687 C C . HIS A 1 74 ? 2.707 6.711 -13.537 1.00 14.99 794 HIS A C 1
ATOM 688 O O . HIS A 1 74 ? 1.542 6.665 -13.939 1.00 15.04 794 HIS A O 1
ATOM 695 N N A GLU A 1 75 ? 3.009 6.777 -12.237 0.77 15.45 795 GLU A N 1
ATOM 696 N N B GLU A 1 75 ? 3.018 6.742 -12.237 0.23 15.57 795 GLU A N 1
ATOM 697 C CA A GLU A 1 75 ? 1.941 6.798 -11.241 0.77 15.62 795 GLU A CA 1
ATOM 698 C CA B GLU A 1 75 ? 1.969 6.814 -11.224 0.23 16.46 795 GLU A CA 1
ATOM 699 C C A GLU A 1 75 ? 1.164 8.110 -11.295 0.77 15.60 795 GLU A C 1
ATOM 700 C C B GLU A 1 75 ? 1.164 8.098 -11.371 0.23 15.22 795 GLU A C 1
ATOM 701 O O A GLU A 1 75 ? -0.060 8.124 -11.111 0.77 14.67 795 GLU A O 1
ATOM 702 O O B GLU A 1 75 ? -0.071 8.085 -11.307 0.23 14.81 795 GLU A O 1
ATOM 713 N N . ALA A 1 76 ? 1.857 9.221 -11.572 1.00 14.40 796 ALA A N 1
ATOM 714 C CA . ALA A 1 76 ? 1.168 10.494 -11.740 1.00 13.20 796 ALA A CA 1
ATOM 715 C C . ALA A 1 76 ? 0.376 10.516 -13.036 1.00 11.38 796 ALA A C 1
ATOM 716 O O . ALA A 1 76 ? -0.719 11.081 -13.088 1.00 11.79 796 ALA A O 1
ATOM 718 N N . VAL A 1 77 ? 0.930 9.925 -14.100 1.00 10.49 797 VAL A N 1
ATOM 719 C CA . VAL A 1 77 ? 0.204 9.833 -15.361 1.00 10.71 797 VAL A CA 1
ATOM 720 C C . VAL A 1 77 ? -1.089 9.059 -15.163 1.00 10.63 797 VAL A C 1
ATOM 721 O O . VAL A 1 77 ? -2.168 9.497 -15.586 1.00 11.29 797 VAL A O 1
ATOM 725 N N . GLU A 1 78 ? -1.002 7.912 -14.489 1.00 11.11 798 GLU A N 1
ATOM 726 C CA . GLU A 1 78 ? -2.198 7.125 -14.220 1.00 12.07 798 GLU A CA 1
ATOM 727 C C . GLU A 1 78 ? -3.216 7.921 -13.415 1.00 12.17 798 GLU A C 1
ATOM 728 O O . GLU A 1 78 ? -4.422 7.843 -13.682 1.00 13.56 798 GLU A O 1
ATOM 734 N N . ALA A 1 79 ? -2.759 8.687 -12.425 1.00 12.64 799 ALA A N 1
ATOM 735 C CA . ALA A 1 79 ? -3.691 9.468 -11.620 1.00 14.16 799 ALA A CA 1
ATOM 736 C C . ALA A 1 79 ? -4.425 10.495 -12.466 1.00 13.17 799 ALA A C 1
ATOM 737 O O . ALA A 1 79 ? -5.642 10.675 -12.328 1.00 14.14 799 ALA A O 1
ATOM 739 N N . LEU A 1 80 ? -3.706 11.188 -13.347 1.00 12.09 800 LEU A N 1
ATOM 740 C CA . LEU A 1 80 ? -4.358 12.205 -14.160 1.00 11.24 800 LEU A CA 1
ATOM 741 C C . LEU A 1 80 ? -5.295 11.585 -15.185 1.00 12.44 800 LEU A C 1
ATOM 742 O O . LEU A 1 80 ? -6.367 12.142 -15.466 1.00 13.97 800 LEU A O 1
ATOM 747 N N A ARG A 1 81 ? -4.925 10.428 -15.742 0.42 12.47 801 ARG A N 1
ATOM 748 N N B ARG A 1 81 ? -4.916 10.439 -15.760 0.58 12.58 801 ARG A N 1
ATOM 749 C CA A ARG A 1 81 ? -5.787 9.776 -16.723 0.42 13.05 801 ARG A CA 1
ATOM 750 C CA B ARG A 1 81 ? -5.796 9.775 -16.716 0.58 12.91 801 ARG A CA 1
ATOM 751 C C A ARG A 1 81 ? -7.120 9.378 -16.115 0.42 13.72 801 ARG A C 1
ATOM 752 C C B ARG A 1 81 ? -7.141 9.465 -16.089 0.58 13.49 801 ARG A C 1
ATOM 753 O O A ARG A 1 81 ? -8.138 9.330 -16.818 0.42 15.80 801 ARG A O 1
ATOM 754 O O B ARG A 1 81 ? -8.186 9.570 -16.743 0.58 16.63 801 ARG A O 1
ATOM 769 N N . GLY A 1 82 ? -7.138 9.083 -14.823 1.00 12.45 802 GLY A N 1
ATOM 770 C CA . GLY A 1 82 ? -8.372 8.681 -14.194 1.00 13.40 802 GLY A C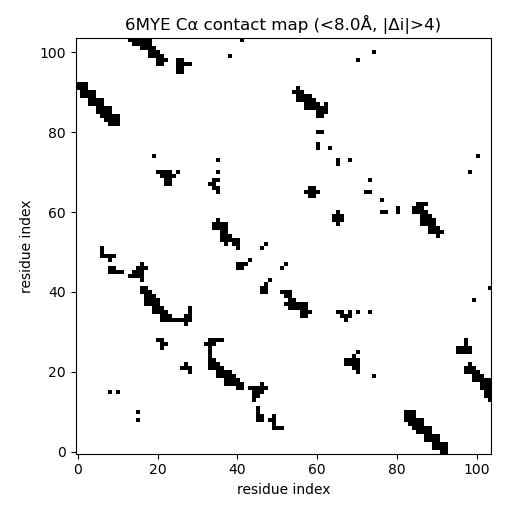A 1
ATOM 771 C C . GLY A 1 82 ? -9.176 9.784 -13.536 1.00 13.13 802 GLY A C 1
ATOM 772 O O . GLY A 1 82 ? -10.158 9.476 -12.857 1.00 13.96 802 GLY A O 1
ATOM 773 N N . ALA A 1 83 ? -8.812 11.057 -13.720 1.00 12.16 803 ALA A N 1
ATOM 774 C CA . ALA A 1 83 ? -9.234 12.081 -12.768 1.00 11.88 803 ALA A CA 1
ATOM 775 C C . ALA A 1 83 ? -10.597 12.714 -13.020 1.00 14.02 803 ALA A C 1
ATOM 776 O O . ALA A 1 83 ? -11.116 13.385 -12.113 1.00 14.11 803 ALA A O 1
ATOM 778 N N . GLY A 1 84 ? -11.189 12.553 -14.204 1.00 14.43 804 GLY A N 1
ATOM 779 C CA . GLY A 1 84 ? -12.555 13.036 -14.403 1.00 16.09 804 GLY A CA 1
ATOM 780 C C . GLY A 1 84 ? -12.693 14.529 -14.695 1.00 16.08 804 GLY A C 1
ATOM 781 O O . GLY A 1 84 ? -11.734 15.217 -15.062 1.00 16.90 804 GLY A O 1
ATOM 782 N N . THR A 1 85 ? -13.933 15.026 -14.514 1.00 17.64 805 THR A N 1
ATOM 783 C CA . THR A 1 85 ? -14.369 16.350 -14.987 1.00 22.10 805 THR A CA 1
ATOM 784 C C . THR A 1 85 ? -13.887 17.488 -14.094 1.00 18.56 805 THR A C 1
ATOM 785 O O . THR A 1 85 ? -13.803 18.643 -14.542 1.00 16.35 805 THR A O 1
ATOM 789 N N . ALA A 1 86 ? -13.656 17.208 -12.820 1.00 16.11 806 ALA A N 1
ATOM 790 C CA . ALA A 1 86 ? -13.168 18.188 -11.862 1.00 13.93 806 ALA A CA 1
ATOM 791 C C . ALA A 1 86 ? -11.972 17.519 -11.209 1.00 16.03 806 ALA A C 1
ATOM 792 O O . ALA A 1 86 ? -12.117 16.454 -10.593 1.00 16.86 806 ALA A O 1
ATOM 794 N N . VAL A 1 87 ? -10.791 18.098 -11.388 1.00 11.24 807 VAL A N 1
ATOM 795 C CA . VAL A 1 87 ? -9.562 17.485 -10.916 1.00 11.43 807 VAL A CA 1
ATOM 796 C C . VAL A 1 87 ? -9.025 18.325 -9.774 1.00 10.97 807 VAL A C 1
ATOM 797 O O . VAL A 1 87 ? -8.623 19.478 -9.983 1.00 12.47 807 VAL A O 1
ATOM 801 N N . GLN A 1 88 ? -8.996 17.762 -8.573 1.00 10.93 808 GLN A N 1
ATOM 802 C CA . GLN A 1 88 ? -8.443 18.484 -7.435 1.00 12.64 808 GLN A CA 1
ATOM 803 C C . GLN A 1 88 ? -6.965 18.143 -7.291 1.00 10.87 808 GLN A C 1
ATOM 804 O O . GLN A 1 88 ? -6.600 16.985 -7.054 1.00 13.79 808 GLN A O 1
ATOM 810 N N A MET A 1 89 ? -6.117 19.152 -7.474 0.25 10.95 809 MET A N 1
ATOM 811 N N B MET A 1 89 ? -6.120 19.153 -7.381 0.37 11.07 809 MET A N 1
ATOM 812 N N C MET A 1 89 ? -6.115 19.147 -7.494 0.37 10.70 809 MET A N 1
ATOM 813 C CA A MET A 1 89 ? -4.669 18.997 -7.463 0.25 11.75 809 MET A CA 1
ATOM 814 C CA B MET A 1 89 ? -4.684 18.939 -7.463 0.37 11.27 809 MET A CA 1
ATOM 815 C CA C MET A 1 89 ? -4.663 19.007 -7.478 0.37 11.73 809 MET A CA 1
ATOM 816 C C A MET A 1 89 ? -4.114 19.708 -6.240 0.25 11.30 809 MET A C 1
ATOM 817 C C B MET A 1 89 ? -4.008 19.697 -6.328 0.37 9.78 809 MET A C 1
ATOM 818 C C C MET A 1 89 ? -4.131 19.705 -6.232 0.37 9.85 809 MET A C 1
ATOM 819 O O A MET A 1 89 ? -4.247 20.932 -6.116 0.25 11.14 809 MET A O 1
ATOM 820 O O B MET A 1 89 ? -3.966 20.937 -6.344 0.37 9.82 809 MET A O 1
ATOM 821 O O C MET A 1 89 ? -4.299 20.921 -6.082 0.37 10.05 809 MET A O 1
ATOM 834 N N . ARG A 1 90 ? -3.480 18.952 -5.352 1.00 10.40 810 ARG A N 1
ATOM 835 C CA . ARG A 1 90 ? -2.795 19.531 -4.202 1.00 11.23 810 ARG A CA 1
ATOM 836 C C . ARG A 1 90 ? -1.340 19.710 -4.606 1.00 10.50 810 ARG A C 1
ATOM 837 O O . ARG A 1 90 ? -0.686 18.734 -5.004 1.00 10.23 810 ARG A O 1
ATOM 845 N N . VAL A 1 91 ? -0.839 20.950 -4.537 1.00 10.63 811 VAL A N 1
ATOM 846 C CA . VAL A 1 91 ? 0.511 21.276 -4.975 1.00 10.44 811 VAL A CA 1
ATOM 847 C C . VAL A 1 91 ? 1.262 21.995 -3.872 1.00 11.38 811 VAL A C 1
ATOM 848 O O . VAL A 1 91 ? 0.671 22.631 -2.996 1.00 12.09 811 VAL A O 1
ATOM 852 N N . TRP A 1 92 ? 2.590 21.909 -3.948 1.00 11.50 812 TRP A N 1
ATOM 853 C CA . TRP A 1 92 ? 3.484 22.739 -3.153 1.00 12.48 812 TRP A CA 1
ATOM 854 C C . TRP A 1 92 ? 4.131 23.753 -4.083 1.00 12.24 812 TRP A C 1
ATOM 855 O O . TRP A 1 92 ? 4.685 23.383 -5.125 1.00 11.53 812 TRP A O 1
ATOM 866 N N . ARG A 1 93 ? 4.033 25.028 -3.727 1.00 12.96 813 ARG A N 1
ATOM 867 C CA . ARG A 1 93 ? 4.531 26.107 -4.569 1.00 13.00 813 ARG A CA 1
ATOM 868 C C . ARG A 1 93 ? 5.653 26.802 -3.819 1.00 15.47 813 ARG A C 1
ATOM 869 O O . ARG A 1 93 ? 5.401 27.519 -2.850 1.00 16.70 813 ARG A O 1
ATOM 877 N N . GLU A 1 94 ? 6.884 26.566 -4.258 1.00 16.70 814 GLU A N 1
ATOM 878 C CA . GLU A 1 94 ? 8.042 27.224 -3.677 1.00 20.29 814 GLU A CA 1
ATOM 879 C C . GLU A 1 94 ? 7.964 28.714 -3.966 1.00 19.63 814 GLU A C 1
ATOM 880 O O . GLU A 1 94 ? 7.601 29.126 -5.074 1.00 22.65 814 GLU A O 1
ATOM 886 N N . ARG A 1 95 ? 8.288 29.521 -2.964 1.00 23.50 815 ARG A N 1
ATOM 887 C CA . ARG A 1 95 ? 8.201 30.966 -3.091 1.00 32.61 815 ARG A CA 1
ATOM 888 C C . ARG A 1 95 ? 9.372 31.479 -3.912 1.00 40.23 815 ARG A C 1
ATOM 889 O O . ARG A 1 95 ? 10.460 30.907 -3.861 1.00 40.10 815 ARG A O 1
ATOM 901 N N . LYS B 2 2 ? 11.989 0.509 -20.854 1.00 15.28 42 LYS B N 1
ATOM 902 C CA . LYS B 2 2 ? 11.781 1.462 -19.766 1.00 14.29 42 LYS B CA 1
ATOM 903 C C . LYS B 2 2 ? 12.169 2.880 -20.175 1.00 13.22 42 LYS B C 1
ATOM 904 O O . LYS B 2 2 ? 13.313 3.103 -20.574 1.00 13.28 42 LYS B O 1
ATOM 910 N N . PRO B 2 3 ? 11.249 3.843 -20.075 1.00 12.40 43 PRO B N 1
ATOM 911 C CA . PRO B 2 3 ? 11.625 5.233 -20.381 1.00 11.56 43 PRO B CA 1
ATOM 912 C C . PRO B 2 3 ? 12.770 5.713 -19.498 1.00 11.35 43 PRO B C 1
ATOM 913 O O . PRO B 2 3 ? 12.849 5.373 -18.316 1.00 11.54 43 PRO B O 1
ATOM 917 N N . ASN B 2 4 ? 13.700 6.457 -20.101 1.00 11.20 44 ASN B N 1
ATOM 918 C CA . ASN B 2 4 ? 14.830 7.036 -19.381 1.00 11.15 44 ASN B CA 1
ATOM 919 C C . ASN B 2 4 ? 14.912 8.532 -19.669 1.00 10.56 44 ASN B C 1
ATOM 920 O O . ASN B 2 4 ? 14.423 9.025 -20.691 1.00 10.35 44 ASN B O 1
ATOM 925 N N . GLY B 2 5 ? 15.590 9.245 -18.768 1.00 10.49 45 GLY B N 1
ATOM 926 C CA . GLY B 2 5 ? 15.841 10.668 -18.923 1.00 10.19 45 GLY B CA 1
ATOM 927 C C . GLY B 2 5 ? 14.803 11.523 -18.232 1.00 9.59 45 GLY B C 1
ATOM 928 O O . GLY B 2 5 ? 14.225 11.126 -17.213 1.00 9.50 45 GLY B O 1
ATOM 929 N N . LEU B 2 6 ? 14.600 12.725 -18.760 1.00 9.33 46 LEU B N 1
ATOM 930 C CA . LEU B 2 6 ? 13.620 13.653 -18.217 1.00 8.86 46 LEU B CA 1
ATOM 931 C C . LEU B 2 6 ? 12.267 13.244 -18.766 1.00 8.51 46 LEU B C 1
ATOM 932 O O . LEU B 2 6 ? 12.014 13.379 -19.970 1.00 8.58 46 LEU B O 1
ATOM 937 N N . LEU B 2 7 ? 11.413 12.717 -17.898 1.00 8.32 47 LEU B N 1
ATOM 938 C CA . LEU B 2 7 ? 10.118 12.203 -18.320 1.00 8.17 47 LEU B CA 1
ATOM 939 C C . LEU B 2 7 ? 9.081 13.303 -18.206 1.00 8.09 47 LEU B C 1
ATOM 940 O O . LEU B 2 7 ? 8.888 13.875 -17.127 1.00 8.20 47 LEU B O 1
ATOM 945 N N . ILE B 2 8 ? 8.451 13.610 -19.329 1.00 7.79 48 ILE B N 1
ATOM 946 C CA . ILE B 2 8 ? 7.424 14.635 -19.407 1.00 7.72 48 ILE B CA 1
ATOM 947 C C . ILE B 2 8 ? 6.242 14.045 -20.160 1.00 7.77 48 ILE B C 1
ATOM 948 O O . ILE B 2 8 ? 6.412 13.497 -21.254 1.00 8.18 48 ILE B O 1
ATOM 953 N N A THR B 2 9 ? 5.041 14.188 -19.596 0.85 7.67 49 THR B N 1
ATOM 954 N N B THR B 2 9 ? 5.053 14.134 -19.574 0.08 7.66 49 THR B N 1
ATOM 955 N N C THR B 2 9 ? 5.065 14.090 -19.560 0.07 7.68 49 THR B N 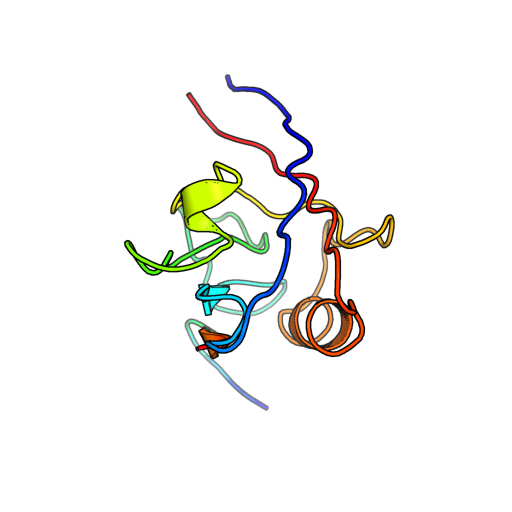1
ATOM 956 C CA A THR B 2 9 ? 3.832 13.663 -20.214 0.85 7.95 49 THR B CA 1
ATOM 957 C CA B THR B 2 9 ? 3.837 13.657 -20.219 0.08 8.20 49 THR B CA 1
ATOM 958 C CA C THR B 2 9 ? 3.868 13.678 -20.268 0.07 8.17 49 THR B CA 1
ATOM 959 C C A THR B 2 9 ? 2.794 14.768 -20.298 0.85 8.09 49 THR B C 1
ATOM 960 C C B THR B 2 9 ? 2.841 14.802 -20.319 0.08 8.15 49 THR B C 1
ATOM 961 C C C THR B 2 9 ? 2.928 14.866 -20.369 0.07 8.21 49 THR B C 1
ATOM 962 O O A THR B 2 9 ? 2.526 15.454 -19.300 0.85 8.00 49 THR B O 1
ATOM 963 O O B THR B 2 9 ? 2.630 15.536 -19.348 0.08 7.84 49 THR B O 1
ATOM 964 O O C THR B 2 9 ? 2.865 15.710 -19.469 0.07 8.07 49 THR B O 1
ATOM 974 N N . ASP B 2 10 ? 2.236 14.944 -21.492 1.00 8.39 50 ASP B N 1
ATOM 975 C CA . ASP B 2 10 ? 1.341 16.044 -21.789 1.00 8.57 50 ASP B CA 1
ATOM 976 C C . ASP B 2 10 ? -0.116 15.599 -21.786 1.00 9.00 50 ASP B C 1
ATOM 977 O O . ASP B 2 10 ? -0.458 14.519 -22.285 1.00 9.95 50 ASP B O 1
ATOM 982 N N . PHE B 2 11 ? -0.966 16.476 -21.249 1.00 9.08 51 PHE B N 1
ATOM 983 C CA . PHE B 2 11 ? -2.416 16.343 -21.247 1.00 9.70 51 PHE B CA 1
ATOM 984 C C . PHE B 2 11 ? -2.931 17.579 -21.964 1.00 11.93 51 PHE B C 1
ATOM 985 O O . PHE B 2 11 ? -3.315 18.568 -21.319 1.00 11.89 51 PHE B O 1
ATOM 993 N N . PRO B 2 12 ? -2.911 17.572 -23.304 1.00 14.47 52 PRO B N 1
ATOM 994 C CA . PRO B 2 12 ? -3.301 18.726 -24.118 1.00 17.00 52 PRO B CA 1
ATOM 995 C C . PRO B 2 12 ? -4.748 19.101 -23.879 1.00 17.11 52 PRO B C 1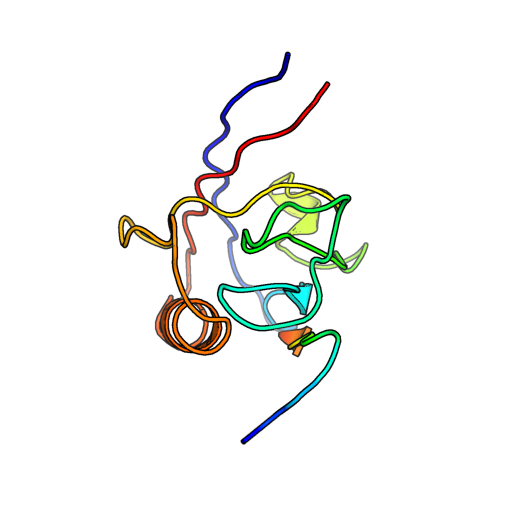
ATOM 996 O O . PRO B 2 12 ? -5.589 18.215 -23.709 1.00 20.43 52 PRO B O 1
#

Nearest PDB structures (foldseek):
  6mye-assembly1_A  TM=1.011E+00  e=1.035E-16  Homo sapiens
  6ms1-assembly2_B  TM=9.565E-01  e=2.049E-14  Homo sapiens
  5vwc-assembly1_A  TM=9.700E-01  e=4.430E-14  Homo sapiens
  8b82-assembly1_A  TM=9.703E-01  e=6.514E-14  Homo sapiens
  7qs9-assembly2_B  TM=9.725E-01  e=2.188E-13  Homo sapiens

Radius of gyration: 12.48 Å; Cα contacts (8 Å, |Δi|>4): 330; chains: 2; bounding box: 32×30×27 Å

B-factor: mean 16.92, std 9.17, range [7.4, 62.76]

Sequence (104 aa):
MGEEELTLLTILRRQQTTGGGGLLGIISIAGGKGSTPPYYKGDDEGIIFFIISRVSSSEEGPPAARAGVRVGDKKLLLEVNGVALLQQGAEEHHEEAVEALRRGAGTAVQMMMRVWRERKPNGLLITTTDFP

GO terms:
  GO:0035591 signaling adaptor activity (F, IDA)
  GO:0042734 presynaptic membrane (C, IDA)
  GO:0045211 postsynaptic membrane (C, IDA)
  GO:0005886 plasma membrane (C, IDA)
  GO:0005911 cell-cell junction (C, IDA)
  GO:0005912 adherens junction (C, IDA)
  GO:0031252 cell leading edge (C, IDA)
  GO:0045930 negative regulation of mitotic cell cycle (P, IDA)
  GO:0008283 cell population proliferation (P, IDA)
  GO:0070161 anchoring junction (C, EXP)
  GO:0098609 cell-cell adhesion (P, IGI)
  GO:0001843 neural tube closure (P, IMP)
  GO:0001921 positive regulation of receptor recycling (P, IMP)
  GO:0035089 establishment of apical/basal cell polarity (P, IMP)
  GO:0043065 positive regulation of apoptotic process (P, IMP)
  GO:0016477 cell migration (P, IMP)
  GO:0030859 polarized epithelial cell differentiation (P, IMP)
  GO:0050918 positive chemotaxis (P, IMP)
  GO:0060561 apoptotic process involved in morphogenesis (P, IMP)
  GO:0090630 activation of GTPase activity (P, IMP)

Foldseek 3Di:
DWDKDKFKFAADPPDAQWDKDFAPPDDHPDDRDRFIWTQGGHCPGRCVVRPHDGGWTFQDKPRHGRVRGGPVVVVVSRVPRPRIIITITIGDD/DDDDDDDDDDD

InterPro domains:
  IPR001478 PDZ domain [PF00595] (730-811)
  IPR001478 PDZ domain [PF00595] (868-946)
  IPR001478 PDZ domain [PF00595] (1005-1089)
  IPR001478 PDZ domain [PF00595] (1103-1188)
  IPR001478 PDZ domain [PS50106] (728-815)
  IPR001478 PDZ domain [PS50106] (862-950)
  IPR001478 PDZ domain [PS50106] (1004-1093)
  IPR001478 PDZ domain [PS50106] (1100-1188)
  IPR001478 PDZ domain [SM00228] (736-815)
  IPR001478 PDZ domain [SM00228] (870-950)
  IPR001478 PDZ domain [SM00228] (1012-1093)
  IPR001478 PDZ domain [SM00228] (1109-1192)
  IPR001611 Leucine-rich repeat [PF13855] (36-94)
  IPR001611 Leucine-rich repeat [PF13855] (128-186)
  IPR001611 Leucine-rich repeat [PS51450] (60-81)
  IPR001611 Leucine-rich repeat [PS51450] (152-174)
  IPR001611 Leucine-rich repeat [PS51450] (198-219)
  IPR003591 Leucine-rich repeat, typical subtype [SM00369] (58-80)
  IPR003591 Leucine-rich repeat, typical subtype [SM00369] (81-104)
  IPR003591 Leucine-rich repeat, typical subtype [SM00369] (127-149)

Solvent-accessible surface area: 6065 Å² total; per-residue (Å²): 191,15,105,89,52,82,18,51,0,104,121,133,147,59,6,4,3,0,4,0,0,0,0,117,64,21,62,45,70,72,66,140,50,80,14,1,3,0,26,92,26,28,157,172,12,16,0,35,219,30,30,6,144,86,24,2,54,3,18,42,3,70,60,89,70,6,107,59,9,64,14,95,74,0,8,100,21,5,174,68,8,51,116,49,0,96,0,59,0,96,40,98,228,208,101,131,32,90,32,92,35,67,26,104

Secondary structure (DSSP, 8-state):
-EEEEEEEEE--SS---EEEEE-TTS--SBTTB-SEEEEEE-TTSHHHHHT--TT-EEEEETTEE-TT--HHHHHHHHHT--SEEEEEEEEE-/---SS-EEEE-

Organism: Homo sapiens (NCBI:txid9606)